Protein AF-A0A836PMB0-F1 (afdb_monomer)

Foldseek 3Di:
DVVQVVDPPDWDKDKDWPPPVVQDDPDGDWDWDADPQWIWIDGPPDIIIMHIDTD

Solvent-accessible surface area (backbone atoms only — not comparable to full-atom values): 3659 Å² total; per-residue (Å²): 112,82,88,62,70,81,47,95,84,71,84,58,71,44,80,48,51,76,69,53,72,76,68,69,53,101,73,75,72,73,52,77,47,80,55,98,79,37,34,38,43,26,48,99,85,50,78,36,65,32,42,69,44,80,108

Radius of gyration: 14.65 Å; Cα contacts (8 Å, |Δi|>4): 68; chains: 1; bounding box: 36×25×35 Å

Sequence (55 aa):
KKNLQRFNNLSVWHIHAEGVDLLMKRSMQLQCTIQEGTLYLSDETYDIPITLGKF

pLDDT: mean 92.36, std 7.43, range [60.16, 97.44]

Secondary structure (DSSP, 8-state):
-TTTTT-SS---EEEE-TTGGGG--SS---EEEEETTEEEEE-SS-EEEEEEEE-

Structure (mmCIF, N/CA/C/O backbone):
data_AF-A0A836PMB0-F1
#
_entry.id   AF-A0A836PMB0-F1
#
loop_
_atom_site.group_PDB
_atom_site.id
_atom_site.type_symbol
_atom_site.label_atom_id
_atom_site.label_alt_id
_atom_site.label_comp_id
_atom_site.label_asym_id
_atom_site.label_entity_id
_atom_site.label_seq_id
_atom_site.pdbx_PDB_ins_code
_atom_site.Cartn_x
_atom_site.Cartn_y
_atom_site.Cartn_z
_atom_site.occupancy
_atom_site.B_iso_or_equiv
_atom_site.auth_seq_id
_atom_site.auth_comp_id
_atom_site.auth_asym_id
_atom_site.auth_atom_id
_atom_site.pdbx_PDB_model_num
ATOM 1 N N . LYS A 1 1 ? -17.567 -10.350 10.573 1.00 60.16 1 LYS A N 1
ATOM 2 C CA . LYS A 1 1 ? -17.896 -9.192 11.450 1.00 60.16 1 LYS A CA 1
ATOM 3 C C . LYS A 1 1 ? -17.960 -9.549 12.944 1.00 60.16 1 LYS A C 1
ATOM 5 O O . LYS A 1 1 ? -17.140 -9.019 13.679 1.00 60.16 1 LYS A O 1
ATOM 10 N N . LYS A 1 2 ? -18.829 -10.469 13.402 1.00 64.50 2 LYS A N 1
ATOM 11 C CA . LYS A 1 2 ? -19.070 -10.745 14.844 1.00 64.50 2 LYS A CA 1
ATOM 12 C C . LYS A 1 2 ? -17.825 -10.980 15.722 1.00 64.50 2 LYS A C 1
ATOM 14 O O . LYS A 1 2 ? -17.758 -10.445 16.818 1.00 64.50 2 LYS A O 1
ATOM 19 N N . ASN A 1 3 ? -16.825 -11.724 15.244 1.00 82.19 3 ASN A N 1
ATOM 20 C CA . ASN A 1 3 ? -15.660 -12.082 16.074 1.00 82.19 3 ASN A CA 1
ATOM 21 C C . ASN A 1 3 ? -14.635 -10.947 16.258 1.00 82.19 3 ASN A C 1
ATOM 23 O O . ASN A 1 3 ? -13.823 -11.008 17.177 1.00 82.19 3 ASN A O 1
ATOM 27 N N . LEU A 1 4 ? -14.663 -9.926 15.395 1.00 86.12 4 LEU A N 1
ATOM 28 C CA . LEU A 1 4 ? -13.695 -8.821 15.399 1.00 86.12 4 LEU A CA 1
ATOM 29 C C . LEU A 1 4 ? -14.214 -7.601 16.174 1.00 86.12 4 LEU A C 1
ATOM 31 O O . LEU A 1 4 ? -13.427 -6.813 16.680 1.00 86.12 4 LEU A O 1
ATOM 35 N N . GLN A 1 5 ? -15.538 -7.486 16.330 1.00 82.62 5 GLN A N 1
ATOM 36 C CA . GLN A 1 5 ? -16.213 -6.366 17.002 1.00 82.62 5 GLN A CA 1
ATOM 37 C C . GLN A 1 5 ? -15.939 -6.276 18.511 1.00 82.62 5 GLN A C 1
ATOM 39 O O . GLN A 1 5 ? -16.220 -5.248 19.116 1.00 82.62 5 GLN A O 1
ATOM 44 N N . ARG A 1 6 ? -15.396 -7.334 19.128 1.00 88.88 6 ARG A N 1
ATOM 45 C CA . ARG A 1 6 ? -15.053 -7.356 20.561 1.00 88.88 6 ARG A CA 1
ATOM 46 C C . ARG A 1 6 ? -13.820 -6.518 20.918 1.00 88.88 6 ARG A C 1
ATOM 48 O O . ARG A 1 6 ? -13.560 -6.311 22.097 1.00 88.88 6 ARG A O 1
ATOM 55 N N . PHE A 1 7 ? -13.046 -6.086 19.925 1.00 93.44 7 PHE A N 1
ATOM 56 C CA . PHE A 1 7 ? -11.823 -5.317 20.124 1.00 93.44 7 PHE A CA 1
ATOM 57 C C . PHE A 1 7 ? -12.096 -3.837 19.848 1.00 93.44 7 PHE A C 1
ATOM 59 O O . PHE A 1 7 ? -12.489 -3.469 18.745 1.00 93.44 7 PHE A O 1
ATOM 66 N N . ASN A 1 8 ? -11.883 -2.986 20.849 1.00 92.31 8 ASN A N 1
ATOM 67 C CA . ASN A 1 8 ? -12.140 -1.543 20.770 1.00 92.31 8 ASN A CA 1
ATOM 68 C C . ASN A 1 8 ? -10.996 -0.744 20.120 1.00 92.31 8 ASN A C 1
ATOM 70 O O . ASN A 1 8 ? -11.158 0.437 19.834 1.00 92.31 8 ASN A O 1
ATOM 74 N N . ASN A 1 9 ? -9.854 -1.384 19.878 1.00 94.00 9 ASN A N 1
ATOM 75 C CA . ASN A 1 9 ? -8.648 -0.790 19.305 1.00 94.00 9 ASN A CA 1
ATOM 76 C C . ASN A 1 9 ? -8.194 -1.481 18.006 1.00 94.00 9 ASN A C 1
ATOM 78 O O . ASN A 1 9 ? -7.105 -1.203 17.507 1.00 94.00 9 ASN A O 1
ATOM 82 N N . LEU A 1 10 ? -9.002 -2.392 17.458 1.00 93.00 10 LEU A N 1
ATOM 83 C CA . LEU A 1 10 ? -8.675 -3.098 16.225 1.00 93.00 10 LEU A CA 1
ATOM 84 C C . LEU A 1 10 ? -9.074 -2.259 15.005 1.00 93.00 10 LEU A C 1
ATOM 86 O O . LEU A 1 10 ? -10.243 -1.924 14.827 1.00 93.00 10 LEU A O 1
ATOM 90 N N . SER A 1 11 ? -8.106 -1.986 14.132 1.00 92.00 11 SER A N 1
ATOM 91 C CA . SER A 1 11 ? -8.341 -1.406 12.807 1.00 92.00 11 SER A CA 1
ATOM 92 C C . SER A 1 11 ? -8.035 -2.449 11.739 1.00 92.00 11 SER A C 1
ATOM 94 O O . SER A 1 11 ? -6.922 -2.967 11.690 1.00 92.00 11 SER A O 1
ATOM 96 N N . VAL A 1 12 ? -9.018 -2.769 10.898 1.00 92.06 12 VAL A N 1
ATOM 97 C CA . VAL A 1 12 ? -8.863 -3.710 9.783 1.00 92.06 12 VAL A CA 1
ATOM 98 C C . VAL A 1 12 ? -9.099 -2.957 8.482 1.00 92.06 12 VAL A C 1
ATOM 100 O O . VAL A 1 12 ? -10.100 -2.254 8.332 1.00 92.06 12 VAL A O 1
ATOM 103 N N . TRP A 1 13 ? -8.164 -3.120 7.555 1.00 92.94 13 TRP A N 1
ATOM 104 C CA . TRP A 1 13 ? -8.168 -2.456 6.261 1.00 92.94 13 TRP A CA 1
ATOM 105 C C . TRP A 1 13 ? -8.024 -3.500 5.160 1.00 92.94 13 TRP A C 1
ATOM 107 O O . TRP A 1 13 ? -7.216 -4.421 5.273 1.00 92.94 13 TRP A O 1
ATOM 117 N N . HIS A 1 14 ? -8.813 -3.350 4.105 1.00 93.81 14 HIS A N 1
ATOM 118 C CA . HIS A 1 14 ? -8.659 -4.074 2.857 1.00 93.81 14 HIS A CA 1
ATOM 119 C C . HIS A 1 14 ? -7.828 -3.222 1.898 1.00 93.81 14 HIS A C 1
ATOM 121 O O . HIS A 1 14 ? -8.180 -2.073 1.627 1.00 93.81 14 HIS A O 1
ATOM 127 N N . ILE A 1 15 ? -6.715 -3.769 1.417 1.00 94.56 15 ILE A N 1
ATOM 128 C CA . ILE A 1 15 ? -5.800 -3.068 0.516 1.00 94.56 15 ILE A CA 1
ATOM 129 C C . ILE A 1 15 ? -6.211 -3.385 -0.920 1.00 94.56 15 ILE A C 1
ATOM 131 O O . ILE A 1 15 ? -6.244 -4.553 -1.300 1.00 94.56 15 ILE A O 1
ATOM 135 N N . HIS A 1 16 ? -6.484 -2.354 -1.717 1.00 95.31 16 HIS A N 1
ATOM 136 C CA . HIS A 1 16 ? -6.637 -2.480 -3.164 1.00 95.31 16 HIS A CA 1
ATOM 137 C C . HIS A 1 16 ? -5.393 -1.885 -3.821 1.00 95.31 16 HIS A C 1
ATOM 139 O O . HIS A 1 16 ? -5.133 -0.690 -3.680 1.00 95.31 16 HIS A O 1
ATOM 145 N N . ALA A 1 17 ? -4.610 -2.737 -4.478 1.00 95.00 17 ALA A N 1
ATOM 146 C CA . ALA A 1 17 ? -3.314 -2.395 -5.056 1.00 95.00 17 ALA A CA 1
ATOM 147 C C . ALA A 1 17 ? -3.067 -3.250 -6.310 1.00 95.00 17 ALA A C 1
ATOM 149 O O . ALA A 1 17 ? -2.211 -4.134 -6.326 1.00 95.00 17 ALA A O 1
ATOM 150 N N . GLU A 1 18 ? -3.889 -3.051 -7.338 1.00 96.25 18 GLU A N 1
ATOM 151 C CA . GLU A 1 18 ? -3.735 -3.761 -8.612 1.00 96.25 18 GLU A CA 1
ATOM 152 C C . GLU A 1 18 ? -2.417 -3.356 -9.290 1.00 96.25 18 GLU A C 1
ATOM 154 O O . GLU A 1 18 ? -2.101 -2.172 -9.378 1.00 96.25 18 GLU A O 1
ATOM 159 N N . GLY A 1 19 ? -1.629 -4.334 -9.748 1.00 94.69 19 GLY A N 1
ATOM 160 C CA . GLY A 1 19 ? -0.344 -4.088 -10.411 1.00 94.69 19 GLY A CA 1
ATOM 161 C C . GLY A 1 19 ? 0.823 -3.766 -9.471 1.00 94.69 19 GLY A C 1
ATOM 162 O O . GLY A 1 19 ? 1.916 -3.466 -9.945 1.00 94.69 19 GLY A O 1
ATOM 163 N N . VAL A 1 20 ? 0.639 -3.849 -8.146 1.00 95.00 20 VAL A N 1
ATOM 164 C CA . VAL A 1 20 ? 1.724 -3.634 -7.164 1.00 95.00 20 VAL A CA 1
ATOM 165 C C . VAL A 1 20 ? 2.878 -4.629 -7.330 1.00 95.00 20 VAL A C 1
ATOM 167 O O . VAL A 1 20 ? 4.021 -4.336 -6.990 1.00 95.00 20 VAL A O 1
ATOM 170 N N . ASP A 1 21 ? 2.594 -5.800 -7.891 1.00 95.81 21 ASP A N 1
ATOM 171 C CA . ASP A 1 21 ? 3.562 -6.831 -8.242 1.00 95.81 21 ASP A CA 1
ATOM 172 C C . ASP A 1 21 ? 4.592 -6.364 -9.285 1.00 95.81 21 ASP A C 1
ATOM 174 O O . ASP A 1 21 ? 5.727 -6.840 -9.267 1.00 95.81 21 ASP A O 1
ATOM 178 N N . LEU A 1 22 ? 4.257 -5.374 -10.120 1.00 96.81 22 LEU A N 1
ATOM 179 C CA . LEU A 1 22 ? 5.178 -4.785 -11.101 1.00 96.81 22 LEU A CA 1
ATOM 180 C C . LEU A 1 22 ? 6.337 -4.017 -10.450 1.00 96.81 22 LEU A C 1
ATOM 182 O O . LEU A 1 22 ? 7.398 -3.870 -11.058 1.00 96.81 22 LEU A O 1
ATOM 186 N N . LEU A 1 23 ? 6.159 -3.564 -9.205 1.00 96.00 23 LEU A N 1
ATOM 187 C CA . LEU A 1 23 ? 7.195 -2.879 -8.427 1.00 96.00 23 LEU A CA 1
ATOM 188 C C . LEU A 1 23 ? 8.208 -3.858 -7.806 1.00 96.00 23 LEU A C 1
ATOM 190 O O . LEU A 1 23 ? 9.231 -3.434 -7.264 1.00 96.00 23 LEU A O 1
ATOM 194 N N . MET A 1 24 ? 7.949 -5.171 -7.857 1.00 96.25 24 MET A N 1
ATOM 195 C CA . MET A 1 24 ? 8.831 -6.165 -7.250 1.00 96.25 24 MET A CA 1
ATOM 196 C C . MET A 1 24 ? 10.139 -6.306 -8.027 1.00 96.25 24 MET A C 1
ATOM 198 O O . MET A 1 24 ? 10.187 -6.778 -9.162 1.00 96.25 24 MET A O 1
ATOM 202 N N . LYS A 1 25 ? 11.242 -5.984 -7.354 1.00 95.62 25 LYS A N 1
ATOM 203 C CA . LYS A 1 25 ? 12.616 -6.169 -7.833 1.00 95.62 25 LYS A CA 1
ATOM 204 C C . LYS A 1 25 ? 13.469 -6.721 -6.688 1.00 95.62 25 LYS A C 1
ATOM 206 O O . LYS A 1 25 ? 13.141 -6.547 -5.518 1.00 95.62 25 LYS A O 1
ATOM 21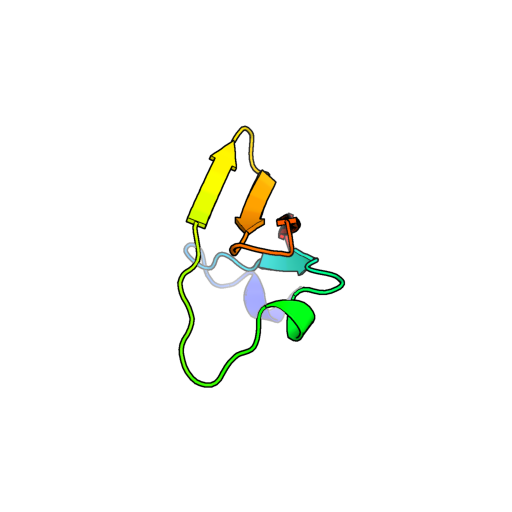1 N N . ARG A 1 26 ? 14.605 -7.366 -6.995 1.00 96.62 26 ARG A N 1
ATOM 212 C CA . ARG A 1 26 ? 15.546 -7.866 -5.962 1.00 96.62 26 ARG A CA 1
ATOM 213 C C . ARG A 1 26 ? 16.054 -6.741 -5.0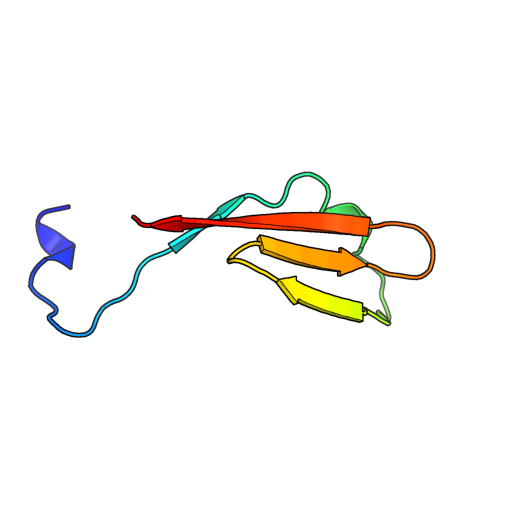44 1.00 96.62 26 ARG A C 1
ATOM 215 O O . ARG A 1 26 ? 16.339 -6.985 -3.877 1.00 96.62 26 ARG A O 1
ATOM 222 N N . SER A 1 27 ? 16.177 -5.533 -5.589 1.00 96.38 27 SER A N 1
ATOM 223 C CA . SER A 1 27 ? 16.447 -4.291 -4.866 1.00 96.38 27 SER A CA 1
ATOM 224 C C . SER A 1 27 ? 15.430 -3.258 -5.331 1.00 96.38 27 SER A C 1
ATOM 226 O O . SER A 1 27 ? 15.244 -3.110 -6.537 1.00 96.38 27 SER A O 1
ATOM 228 N N . MET A 1 28 ? 14.780 -2.569 -4.395 1.00 96.56 28 MET A N 1
ATOM 229 C CA . MET A 1 28 ? 13.695 -1.629 -4.683 1.00 96.56 28 MET A CA 1
ATOM 230 C C . MET A 1 28 ? 14.054 -0.236 -4.175 1.00 96.56 28 MET A C 1
ATOM 232 O O . MET A 1 28 ? 14.503 -0.085 -3.038 1.00 96.56 28 MET A O 1
ATOM 236 N N . GLN A 1 29 ? 13.812 0.771 -5.006 1.00 97.12 29 GLN A N 1
ATOM 237 C CA . GLN A 1 29 ? 13.832 2.172 -4.616 1.00 97.12 29 GLN A CA 1
ATOM 238 C C . GLN A 1 29 ? 12.452 2.741 -4.923 1.00 97.12 29 GLN A C 1
ATOM 240 O O . GLN A 1 29 ? 12.107 2.943 -6.080 1.00 97.12 29 GLN A O 1
ATOM 245 N N . LEU A 1 30 ? 11.651 2.920 -3.876 1.00 97.12 30 LEU A N 1
ATOM 246 C CA . LEU A 1 30 ? 10.251 3.304 -4.000 1.00 97.12 30 LEU A CA 1
ATOM 247 C C . LEU A 1 30 ? 10.038 4.697 -3.422 1.00 97.12 30 LEU A C 1
ATOM 249 O O . LEU A 1 30 ? 10.560 5.014 -2.349 1.00 97.12 30 LEU A O 1
ATOM 253 N N . GLN A 1 31 ? 9.224 5.495 -4.099 1.00 97.44 31 GLN A N 1
ATOM 254 C CA . GLN A 1 31 ? 8.658 6.716 -3.558 1.00 97.44 31 GLN A CA 1
ATOM 255 C C . GLN A 1 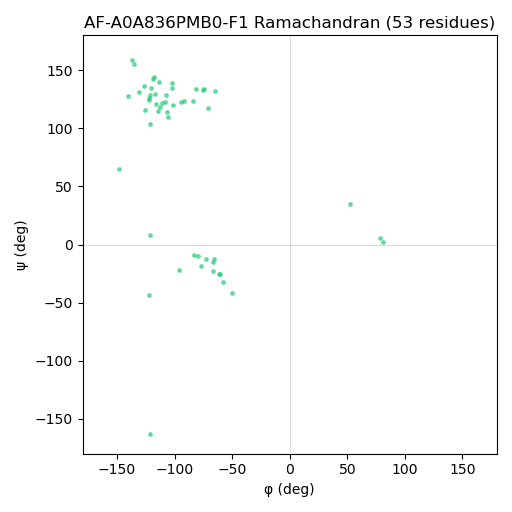31 ? 7.207 6.467 -3.155 1.00 97.44 31 GLN A C 1
ATOM 257 O O . GLN A 1 31 ? 6.436 5.850 -3.882 1.00 97.44 31 GLN A O 1
ATOM 262 N N . CYS A 1 32 ? 6.842 6.938 -1.965 1.00 96.50 32 CYS A N 1
ATOM 263 C CA . CYS A 1 32 ? 5.500 6.801 -1.423 1.00 96.50 32 CYS A CA 1
ATOM 264 C C . CYS A 1 32 ? 4.942 8.186 -1.106 1.00 96.50 32 CYS A C 1
ATOM 266 O O . CYS A 1 32 ? 5.553 8.943 -0.349 1.00 96.50 32 CYS A O 1
ATOM 268 N N . THR A 1 33 ? 3.781 8.500 -1.672 1.00 96.69 33 THR A N 1
ATOM 269 C CA . THR A 1 33 ? 3.047 9.736 -1.390 1.00 96.69 33 THR A CA 1
ATOM 270 C C . THR A 1 33 ? 1.664 9.391 -0.869 1.00 96.69 33 THR A C 1
ATOM 272 O O . THR A 1 33 ? 0.946 8.617 -1.488 1.00 96.69 33 THR A O 1
ATOM 275 N N . ILE A 1 34 ? 1.274 9.971 0.266 1.00 95.06 34 ILE A N 1
ATOM 276 C CA . ILE A 1 34 ? -0.068 9.801 0.829 1.00 95.06 34 ILE A CA 1
ATOM 277 C C . ILE A 1 34 ? -0.778 11.145 0.756 1.00 95.06 34 ILE A C 1
ATOM 279 O O . ILE A 1 34 ? -0.338 12.114 1.375 1.00 95.06 34 ILE A O 1
ATOM 283 N N . GLN A 1 35 ? -1.883 11.194 0.020 1.00 92.25 35 GLN A N 1
ATOM 284 C CA . GLN A 1 35 ? -2.688 12.39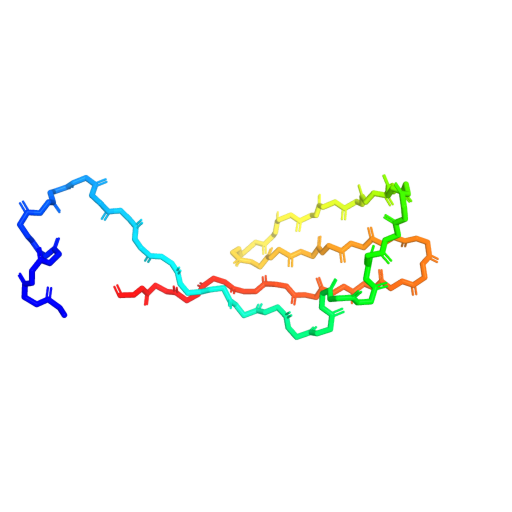6 -0.144 1.00 92.25 35 GLN A CA 1
ATOM 285 C C . GLN A 1 35 ? -4.170 12.030 -0.120 1.00 92.25 35 GLN A C 1
ATOM 287 O O . GLN A 1 35 ? -4.610 11.130 -0.830 1.00 92.25 35 GLN A O 1
ATOM 292 N N . GLU A 1 36 ? -4.934 12.716 0.735 1.00 89.00 36 GLU A N 1
ATOM 293 C CA . GLU A 1 36 ? -6.399 12.585 0.815 1.00 89.00 36 GLU A CA 1
ATOM 294 C C . GLU A 1 36 ? -6.894 11.130 0.970 1.00 89.00 36 GLU A C 1
ATOM 296 O O . GLU A 1 36 ? -7.940 10.742 0.460 1.00 89.00 36 GLU A O 1
ATOM 301 N N . GLY A 1 37 ? -6.134 10.300 1.693 1.00 85.44 37 GLY A N 1
ATOM 302 C CA . GLY A 1 37 ? -6.486 8.897 1.943 1.00 85.44 37 GLY A CA 1
ATOM 303 C C . GLY A 1 37 ? -6.147 7.931 0.803 1.00 85.44 37 GLY A C 1
ATOM 304 O O . GLY A 1 37 ? -6.403 6.735 0.939 1.00 85.44 37 GLY A O 1
ATOM 305 N N . THR A 1 38 ? -5.531 8.419 -0.275 1.00 89.19 38 THR A N 1
ATOM 306 C CA . THR A 1 38 ? -4.935 7.593 -1.332 1.00 89.19 38 THR A CA 1
ATOM 307 C C . THR A 1 38 ? -3.423 7.550 -1.156 1.00 89.19 38 THR A C 1
ATOM 309 O O . THR A 1 38 ? -2.796 8.556 -0.820 1.00 89.19 38 THR A O 1
ATOM 312 N N . LEU A 1 39 ? -2.839 6.375 -1.362 1.00 95.44 39 LEU A N 1
ATOM 313 C CA . LEU A 1 39 ? -1.400 6.161 -1.346 1.00 95.44 39 LEU A CA 1
ATOM 314 C C . LEU A 1 39 ? -0.937 5.926 -2.783 1.00 95.44 39 LEU A C 1
ATOM 316 O O . LEU A 1 39 ? -1.497 5.084 -3.464 1.00 95.44 39 LEU A O 1
ATOM 320 N N . TYR A 1 40 ? 0.073 6.644 -3.246 1.00 95.75 40 TYR A N 1
ATOM 321 C CA . TYR A 1 40 ? 0.720 6.414 -4.535 1.00 95.75 40 TYR A CA 1
ATOM 322 C C . TYR A 1 40 ? 2.099 5.836 -4.266 1.00 95.75 40 TYR A C 1
ATOM 324 O O . TYR A 1 40 ? 2.879 6.433 -3.516 1.00 95.75 40 TYR A O 1
ATOM 332 N N . LEU A 1 41 ? 2.370 4.660 -4.824 1.00 97.19 41 LEU A N 1
ATOM 333 C CA . LEU A 1 41 ? 3.648 3.979 -4.700 1.00 97.19 41 LEU A CA 1
ATOM 334 C C . LEU A 1 41 ? 4.278 3.871 -6.081 1.00 97.19 41 LEU A C 1
ATOM 336 O O . LEU A 1 41 ? 3.697 3.265 -6.977 1.00 97.19 41 LEU A O 1
ATOM 340 N N . SER A 1 42 ? 5.468 4.434 -6.240 1.00 97.19 42 SER A N 1
ATOM 341 C CA . SER A 1 42 ? 6.136 4.491 -7.534 1.00 97.19 42 SER A CA 1
ATOM 342 C C . SER A 1 42 ? 7.609 4.116 -7.460 1.00 97.19 42 SER A C 1
ATOM 344 O O . SER A 1 42 ? 8.248 4.234 -6.414 1.00 97.19 42 SER A O 1
ATOM 346 N N . ASP A 1 43 ? 8.142 3.648 -8.583 1.00 96.88 43 ASP A N 1
ATOM 347 C CA . ASP A 1 43 ? 9.576 3.521 -8.846 1.00 96.88 43 ASP A CA 1
ATOM 348 C C . ASP A 1 43 ? 9.949 4.335 -10.100 1.00 96.88 43 ASP A C 1
ATOM 350 O O . ASP A 1 43 ? 9.197 5.213 -10.523 1.00 96.88 43 ASP A O 1
ATOM 354 N N . GLU A 1 44 ? 11.111 4.084 -10.714 1.00 96.81 44 GLU A N 1
ATOM 355 C CA . GLU A 1 44 ? 11.492 4.794 -11.943 1.00 96.81 44 GLU A CA 1
ATOM 356 C C . GLU A 1 44 ? 10.600 4.506 -13.172 1.00 96.81 44 GLU A C 1
ATOM 358 O O . GLU A 1 44 ? 10.736 5.182 -14.191 1.00 96.81 44 GLU A O 1
ATOM 363 N N . THR A 1 45 ? 9.740 3.484 -13.124 1.00 96.50 45 THR A N 1
ATOM 364 C CA . THR A 1 45 ? 8.970 2.970 -14.270 1.00 96.50 45 THR A CA 1
ATOM 365 C C . THR A 1 45 ? 7.462 2.998 -14.042 1.00 96.50 45 THR A C 1
ATOM 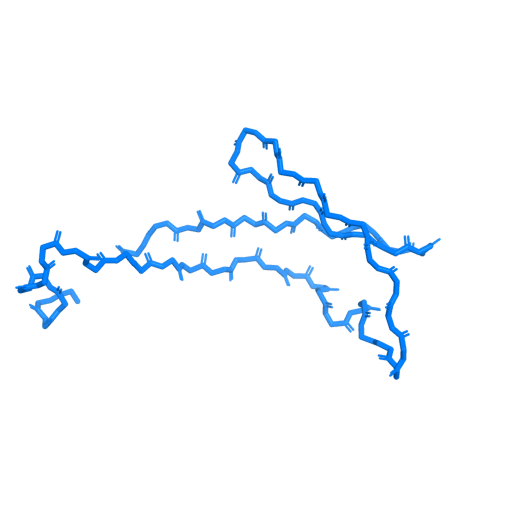367 O O . THR A 1 45 ? 6.716 3.357 -14.953 1.00 96.50 45 THR A O 1
ATOM 370 N N . TYR A 1 46 ? 7.002 2.595 -12.861 1.00 96.56 46 TYR A N 1
ATOM 371 C CA . TYR A 1 46 ? 5.592 2.401 -12.545 1.00 96.56 46 TYR A CA 1
ATOM 372 C C . TYR A 1 46 ? 5.146 3.346 -11.435 1.00 96.56 46 TYR A C 1
ATOM 374 O O . TYR A 1 46 ? 5.887 3.599 -10.489 1.00 96.56 46 TYR A O 1
ATOM 382 N N . ASP A 1 47 ? 3.904 3.813 -11.533 1.00 96.31 47 ASP A N 1
ATOM 383 C CA . ASP A 1 47 ? 3.197 4.538 -10.479 1.00 96.31 47 ASP A CA 1
ATOM 384 C C . ASP A 1 47 ? 1.876 3.816 -10.214 1.00 96.31 47 ASP A C 1
ATOM 386 O O . ASP A 1 47 ? 1.036 3.682 -11.108 1.00 96.31 47 ASP A O 1
ATOM 390 N N . ILE A 1 48 ? 1.741 3.277 -9.005 1.00 97.00 48 ILE A N 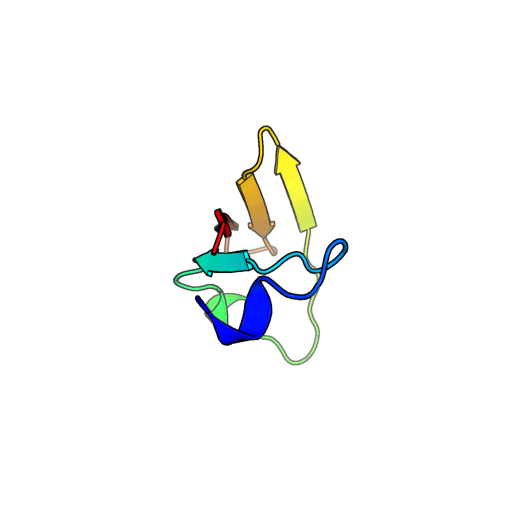1
ATOM 391 C CA . ILE A 1 48 ? 0.636 2.418 -8.605 1.00 97.00 48 ILE A CA 1
ATOM 392 C C . ILE A 1 48 ? -0.180 3.127 -7.518 1.00 97.00 48 ILE A C 1
ATOM 394 O O . ILE A 1 48 ? 0.313 3.317 -6.398 1.00 97.00 48 ILE A O 1
ATOM 398 N N . PRO A 1 49 ? -1.450 3.477 -7.796 1.00 96.25 49 PRO A N 1
ATOM 399 C CA . PRO A 1 49 ? -2.357 3.960 -6.772 1.00 96.25 49 PRO A CA 1
ATOM 400 C C . PRO A 1 49 ? -2.831 2.797 -5.892 1.00 96.25 49 PRO A C 1
ATOM 402 O O . PRO A 1 49 ? -3.263 1.745 -6.360 1.00 96.25 49 PRO A O 1
ATOM 405 N N . ILE A 1 50 ? -2.795 3.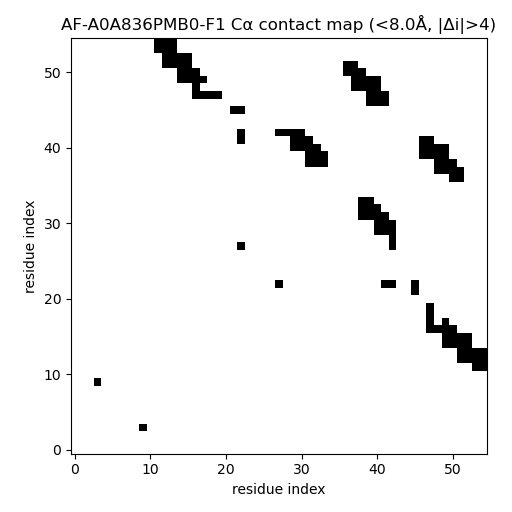020 -4.588 1.00 96.31 50 ILE A N 1
ATOM 406 C CA . ILE A 1 50 ? -3.197 2.100 -3.534 1.00 96.31 50 ILE A CA 1
ATOM 407 C C 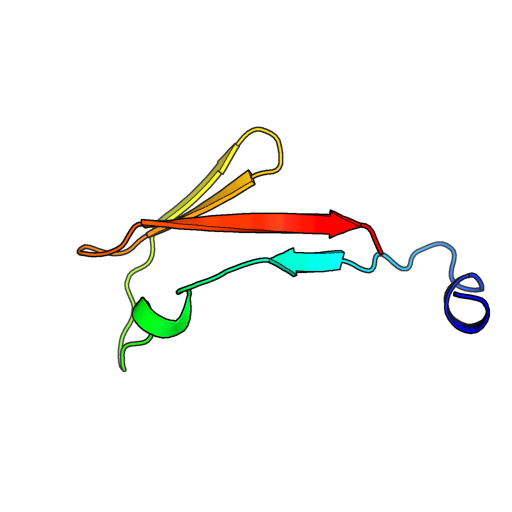. ILE A 1 50 ? -4.286 2.778 -2.708 1.00 96.31 50 ILE A C 1
ATOM 409 O O . ILE A 1 50 ? -4.113 3.878 -2.177 1.00 96.31 50 ILE A O 1
ATOM 413 N N . THR A 1 51 ? -5.421 2.096 -2.561 1.00 94.88 51 THR A N 1
ATOM 414 C CA . THR A 1 51 ? -6.540 2.576 -1.742 1.00 94.88 51 THR A CA 1
ATOM 415 C C . THR A 1 51 ? -6.834 1.614 -0.601 1.00 94.88 51 THR A C 1
ATOM 417 O O . THR A 1 51 ? -6.751 0.389 -0.737 1.00 94.88 51 THR A O 1
ATOM 420 N N . LEU A 1 52 ? -7.191 2.177 0.553 1.00 93.25 52 LEU A N 1
ATOM 421 C CA . LEU A 1 52 ? -7.524 1.417 1.752 1.00 93.25 52 LEU A CA 1
ATOM 422 C C . LEU A 1 52 ? -9.036 1.447 1.973 1.00 93.25 52 LEU A C 1
ATOM 424 O O . LEU A 1 52 ? -9.611 2.469 2.341 1.00 93.25 52 LEU A O 1
ATOM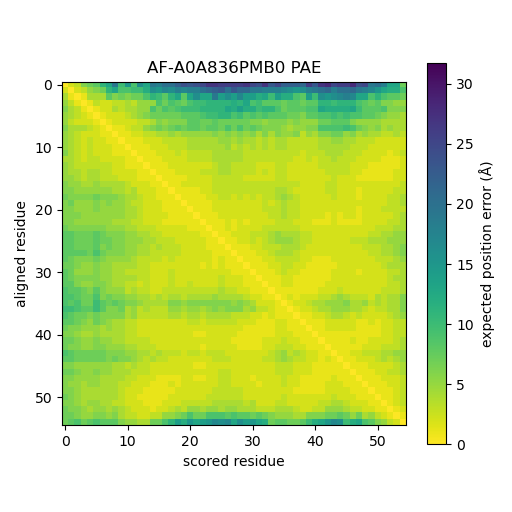 428 N N . GLY A 1 53 ? -9.686 0.304 1.770 1.00 90.31 53 GLY A N 1
ATOM 429 C CA . GLY A 1 53 ? -11.075 0.101 2.161 1.00 90.31 53 GLY A CA 1
ATOM 430 C C . GLY A 1 53 ? -11.161 -0.242 3.644 1.00 90.31 53 GLY A C 1
ATOM 431 O O . GLY A 1 53 ? -10.417 -1.088 4.135 1.00 90.31 53 GLY A O 1
ATOM 432 N N . LYS A 1 54 ? -12.077 0.383 4.382 1.00 84.19 54 LYS A N 1
ATOM 433 C CA . LYS A 1 54 ? -12.340 -0.005 5.773 1.00 84.19 54 LYS A CA 1
ATOM 434 C C . LYS A 1 54 ? -13.154 -1.305 5.808 1.00 84.19 54 LYS A C 1
ATOM 436 O O . LYS A 1 54 ? -14.138 -1.421 5.079 1.00 84.19 54 LYS A O 1
ATOM 441 N N . PHE A 1 55 ? -12.741 -2.259 6.641 1.00 74.31 55 PHE A N 1
ATOM 442 C CA . PHE A 1 55 ? -13.392 -3.570 6.790 1.00 74.31 55 PHE A CA 1
ATOM 443 C C . PHE A 1 55 ? -14.552 -3.564 7.806 1.00 74.31 55 PHE A C 1
ATOM 445 O O . PHE A 1 55 ? -14.444 -2.852 8.832 1.00 74.31 55 PHE A O 1
#

Mean predicted aligned error: 4.1 Å

Nearest PDB structures (foldseek):
  3c0u-assembly2_A  TM=9.040E-01  e=1.244E-02  Escherichia coli K-12
  6am0-assembly1_F  TM=7.052E-01  e=3.709E+00  Kluyveromyces lactis NRRL Y-1140
  4uuy-assembly1_A  TM=4.371E-01  e=5.935E+00  Saccharomyces cerevisiae
  2n54-assembly1_B  TM=3.214E-01  e=8.442E+00  Homo sapiens